Protein AF-A0A7Y2H5R8-F1 (afdb_monomer)

Mean predicted aligned error: 8.04 Å

Secondary structure (DSSP, 8-state):
-HHHHHHHHHHHHHHHHT---SPPHHHHHHHTTT-TT-------GGGS-------

Foldseek 3Di:
DVVVVVVVVVVVVVVVVPDDPDDDPVRVCVVCVPPPPDDDDDDDCVVPPDDPDDD

pLDDT: mean 88.39, std 7.77, range [58.19, 95.69]

Radius of gyration: 21.34 Å; Cα contacts (8 Å, |Δi|>4): 4; chains: 1; bounding box: 45×38×39 Å

Sequence (55 aa):
MKLITAFLGTALLLSVLSCNSSPSLQEYYVSNSENPNFIALDLPASLLNIEETEL

Solvent-accessible surface area (backbone atoms only — not comparable to full-atom values): 3796 Å² total; per-residue (Å²): 110,72,68,58,56,49,51,53,52,51,52,54,59,53,58,64,68,70,68,74,88,70,75,51,73,66,54,52,51,62,76,37,68,82,42,93,86,57,85,85,80,89,76,62,66,89,78,52,91,68,78,88,70,89,126

Structure (mmCIF, N/CA/C/O backbone):
data_AF-A0A7Y2H5R8-F1
#
_entry.id   AF-A0A7Y2H5R8-F1
#
loop_
_atom_site.group_PDB
_atom_site.id
_atom_site.type_symbol
_atom_site.label_atom_id
_atom_site.label_alt_id
_atom_site.label_comp_id
_atom_site.label_asym_id
_atom_site.label_entity_id
_atom_site.label_seq_id
_atom_site.pdbx_PDB_ins_code
_atom_site.Cartn_x
_atom_site.Cartn_y
_atom_site.Cartn_z
_atom_site.occupancy
_atom_site.B_iso_or_equiv
_atom_site.auth_seq_id
_atom_site.auth_comp_id
_atom_site.auth_asym_id
_atom_site.auth_atom_id
_atom_site.pdbx_PDB_model_num
ATOM 1 N N . MET A 1 1 ? 29.887 -14.180 -26.870 1.00 63.66 1 MET A N 1
ATOM 2 C CA . MET A 1 1 ? 30.158 -13.128 -25.860 1.00 63.66 1 MET A CA 1
ATOM 3 C C . MET A 1 1 ? 29.231 -11.921 -26.007 1.00 63.66 1 MET A C 1
ATOM 5 O O . MET A 1 1 ? 28.491 -11.675 -25.070 1.00 63.66 1 MET A O 1
ATOM 9 N N . LYS A 1 2 ? 29.160 -11.252 -27.173 1.00 79.19 2 LYS A N 1
ATOM 10 C CA . LYS A 1 2 ? 28.258 -10.096 -27.413 1.00 79.19 2 LYS A CA 1
ATOM 11 C C . LYS A 1 2 ? 26.773 -10.320 -27.063 1.00 79.19 2 LYS A C 1
ATOM 13 O O . LYS A 1 2 ? 26.134 -9.429 -26.519 1.00 79.19 2 LYS A O 1
ATOM 18 N N . LEU A 1 3 ? 26.240 -11.509 -27.354 1.00 84.69 3 LEU A N 1
ATOM 19 C CA . LEU A 1 3 ? 24.844 -11.873 -27.064 1.00 84.69 3 LEU A CA 1
ATOM 20 C C . LEU A 1 3 ? 24.565 -11.997 -25.557 1.00 84.69 3 LEU A C 1
ATOM 22 O O . LEU A 1 3 ? 23.534 -11.539 -25.085 1.00 84.69 3 LEU A O 1
ATOM 26 N N . ILE A 1 4 ? 25.520 -12.540 -24.796 1.00 90.31 4 ILE A N 1
ATOM 27 C CA . ILE A 1 4 ? 25.413 -12.699 -23.337 1.00 90.31 4 ILE A CA 1
ATOM 28 C C . ILE A 1 4 ? 25.518 -11.333 -22.652 1.00 90.31 4 ILE A C 1
ATOM 30 O O . ILE A 1 4 ? 24.727 -11.033 -21.768 1.00 90.31 4 ILE A O 1
ATOM 34 N N . THR A 1 5 ? 26.442 -10.473 -23.093 1.00 89.62 5 THR A N 1
ATOM 35 C CA . THR A 1 5 ? 26.569 -9.105 -22.564 1.00 89.62 5 THR A CA 1
ATOM 36 C C . THR A 1 5 ? 25.346 -8.244 -22.876 1.00 89.62 5 THR A C 1
ATOM 38 O O . THR A 1 5 ? 24.946 -7.443 -22.039 1.00 89.62 5 THR A O 1
ATOM 41 N N . ALA A 1 6 ? 24.723 -8.426 -24.047 1.00 91.88 6 ALA A N 1
ATOM 42 C CA . ALA A 1 6 ? 23.473 -7.748 -24.384 1.00 91.88 6 ALA A CA 1
ATOM 43 C C . ALA A 1 6 ? 22.326 -8.217 -23.477 1.00 91.88 6 ALA A C 1
ATOM 45 O O . ALA A 1 6 ? 21.637 -7.390 -22.891 1.00 91.88 6 ALA A O 1
ATOM 46 N N . PHE A 1 7 ? 22.183 -9.532 -23.288 1.00 94.12 7 PHE A N 1
ATOM 47 C CA . PHE A 1 7 ? 21.149 -10.104 -22.425 1.00 94.12 7 PHE A CA 1
ATOM 48 C C . PHE A 1 7 ? 21.311 -9.676 -20.958 1.00 94.12 7 PHE A C 1
ATOM 50 O O . PHE A 1 7 ? 20.337 -9.302 -20.309 1.00 94.12 7 PHE A O 1
ATOM 57 N N . LEU A 1 8 ? 22.550 -9.658 -20.453 1.00 94.50 8 LEU A N 1
ATOM 58 C CA . LEU A 1 8 ? 22.871 -9.188 -19.105 1.00 94.50 8 LEU A CA 1
ATOM 59 C C . LEU A 1 8 ? 22.547 -7.694 -18.932 1.00 94.50 8 LEU A C 1
ATOM 61 O O . LEU A 1 8 ? 21.992 -7.298 -17.911 1.00 94.50 8 LEU A O 1
ATOM 65 N N . GLY A 1 9 ? 22.836 -6.874 -19.949 1.00 93.62 9 GLY A N 1
ATOM 66 C CA . GLY A 1 9 ? 22.479 -5.454 -19.959 1.00 93.62 9 GLY A CA 1
ATOM 67 C C . GLY A 1 9 ? 20.966 -5.218 -19.951 1.00 93.62 9 GLY A C 1
ATOM 68 O O . GLY A 1 9 ? 20.477 -4.377 -19.200 1.00 93.62 9 GLY A O 1
ATOM 69 N N . THR A 1 10 ? 20.206 -5.990 -20.732 1.00 93.31 10 THR A N 1
ATOM 70 C CA . THR A 1 10 ? 18.737 -5.908 -20.753 1.00 93.31 10 THR A CA 1
ATOM 71 C C . THR A 1 10 ? 18.120 -6.374 -19.434 1.00 93.31 10 THR 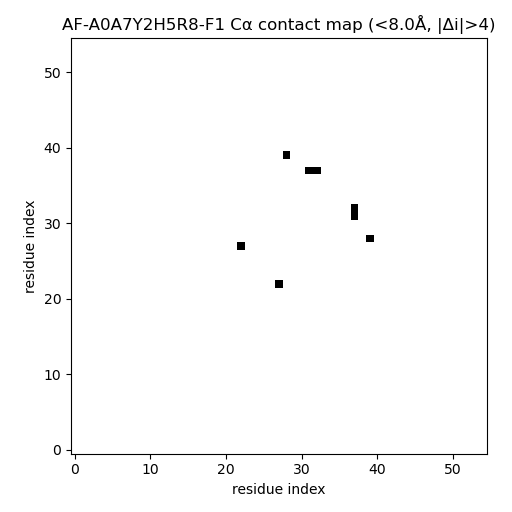A C 1
ATOM 73 O O . THR A 1 10 ? 17.216 -5.717 -18.928 1.00 93.31 10 THR A O 1
ATOM 76 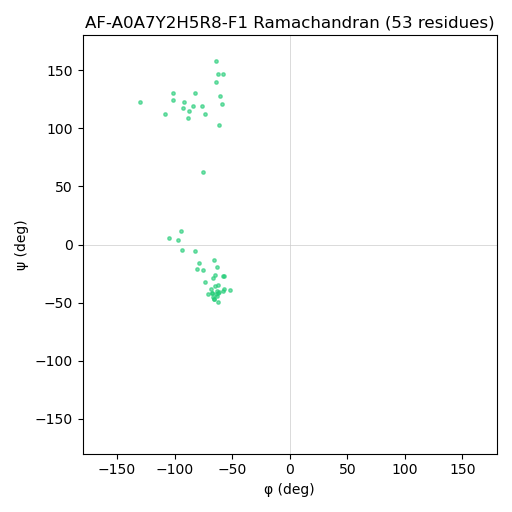N N . ALA A 1 11 ? 18.625 -7.455 -18.835 1.00 93.38 11 ALA A N 1
ATOM 77 C CA . ALA A 1 11 ? 18.154 -7.933 -17.535 1.00 93.38 11 ALA A CA 1
ATOM 78 C C . ALA A 1 11 ? 18.374 -6.893 -16.422 1.00 93.38 11 ALA A C 1
ATOM 80 O O . ALA A 1 11 ? 17.479 -6.657 -15.610 1.00 93.38 11 ALA A O 1
ATOM 81 N N . LEU A 1 12 ? 19.528 -6.216 -16.426 1.00 92.88 12 LEU A N 1
ATOM 82 C CA . LEU A 1 12 ? 19.821 -5.143 -15.477 1.00 92.88 12 LEU A CA 1
ATOM 83 C C . LEU A 1 12 ? 18.852 -3.959 -15.644 1.00 92.88 12 LEU A C 1
ATOM 85 O O . LEU A 1 12 ? 18.302 -3.477 -14.656 1.00 92.88 12 LEU A O 1
ATOM 89 N N . LEU A 1 13 ? 18.573 -3.542 -16.885 1.00 91.62 13 LEU A N 1
ATOM 90 C CA . LEU A 1 13 ? 17.591 -2.490 -17.188 1.00 91.62 13 LEU A CA 1
ATOM 91 C C . LEU A 1 13 ? 16.160 -2.859 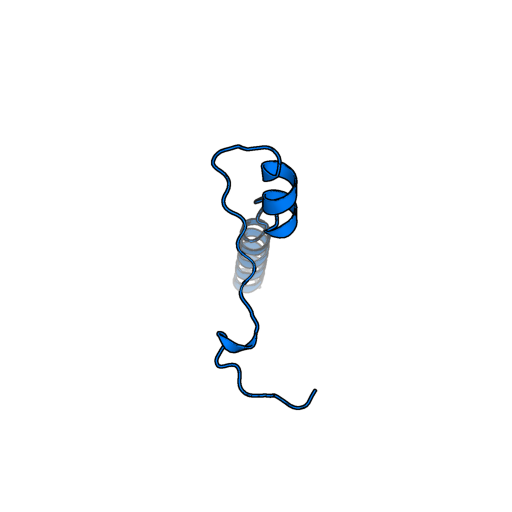-16.771 1.00 91.62 13 LEU A C 1
ATOM 93 O O . LEU A 1 13 ? 15.413 -1.993 -16.333 1.00 91.62 13 LEU A O 1
ATOM 97 N N . LEU A 1 14 ? 15.765 -4.128 -16.875 1.00 91.56 14 LEU A N 1
ATOM 98 C CA . LEU A 1 14 ? 14.435 -4.568 -16.442 1.00 91.56 14 LEU A CA 1
ATOM 99 C C . LEU A 1 14 ? 14.312 -4.618 -14.912 1.00 91.56 14 LEU A C 1
ATOM 101 O O . LEU A 1 14 ? 13.248 -4.319 -14.379 1.00 91.56 14 LEU A O 1
ATOM 105 N N . SER A 1 15 ? 15.397 -4.931 -14.197 1.00 88.88 15 SER A N 1
ATOM 106 C CA . SER A 1 15 ? 15.391 -4.999 -12.728 1.00 88.88 15 SER A CA 1
ATOM 107 C C . SER A 1 15 ? 15.179 -3.644 -12.041 1.00 88.88 15 SER A C 1
ATOM 109 O O . SER A 1 15 ? 14.587 -3.580 -10.969 1.00 88.88 15 SER A O 1
ATOM 111 N N . VAL A 1 16 ? 15.593 -2.535 -12.664 1.00 88.12 16 VAL A N 1
ATOM 112 C CA . VAL A 1 16 ? 15.325 -1.190 -12.121 1.00 88.12 16 VAL A CA 1
ATOM 113 C C . VAL A 1 16 ? 13.872 -0.750 -12.315 1.00 88.12 16 VAL A C 1
ATOM 115 O O . VAL A 1 16 ? 13.389 0.080 -11.550 1.00 88.12 16 VAL A O 1
ATOM 118 N N . LEU A 1 17 ? 13.147 -1.333 -13.277 1.00 88.00 17 LEU A N 1
ATOM 119 C CA . LEU A 1 17 ? 11.731 -1.030 -13.518 1.00 88.00 17 LEU A CA 1
ATOM 120 C C . LEU A 1 17 ? 10.785 -1.726 -12.527 1.00 88.00 17 LEU A C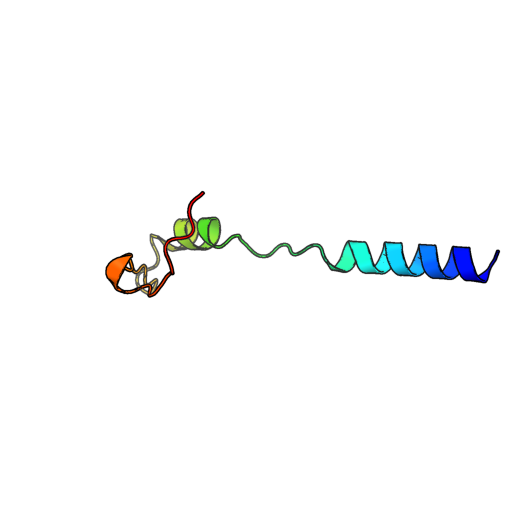 1
ATOM 122 O O . LEU A 1 17 ? 9.629 -1.330 -12.427 1.00 88.00 17 LEU A O 1
ATOM 126 N N . SER A 1 18 ? 11.245 -2.742 -11.787 1.00 85.06 18 SER A N 1
ATOM 127 C CA . SER A 1 18 ? 10.418 -3.427 -10.781 1.00 85.06 18 SER A CA 1
ATOM 128 C C . SER A 1 18 ? 10.354 -2.701 -9.436 1.00 85.06 18 SER A C 1
ATOM 130 O O . SER A 1 18 ? 9.630 -3.138 -8.543 1.00 85.06 18 SER A O 1
ATOM 132 N N . CYS A 1 19 ? 11.116 -1.618 -9.255 1.00 84.25 19 CYS A N 1
ATOM 133 C CA . CYS A 1 19 ? 11.041 -0.812 -8.043 1.00 84.25 19 CYS A CA 1
ATOM 134 C C . CYS A 1 19 ? 9.744 0.008 -8.059 1.00 84.25 19 CYS A C 1
ATOM 136 O O . CYS A 1 19 ? 9.577 0.902 -8.887 1.00 84.25 19 CYS A O 1
ATOM 138 N N . ASN A 1 20 ? 8.820 -0.308 -7.153 1.00 85.31 20 ASN A N 1
ATOM 139 C CA . ASN A 1 20 ? 7.569 0.422 -7.000 1.00 85.31 20 ASN A CA 1
ATOM 140 C C . ASN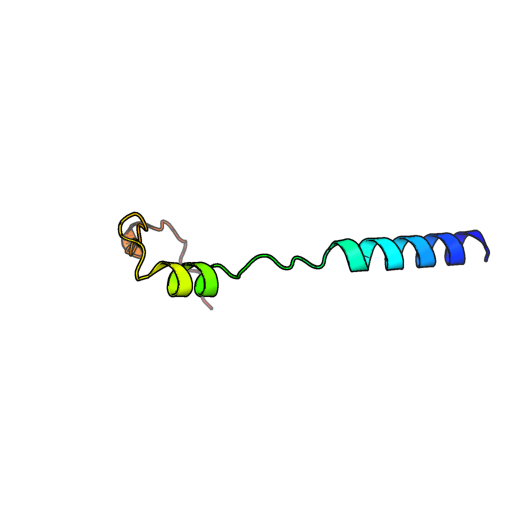 A 1 20 ? 7.668 1.372 -5.797 1.00 85.31 20 ASN A C 1
ATOM 142 O O . ASN A 1 20 ? 7.963 0.9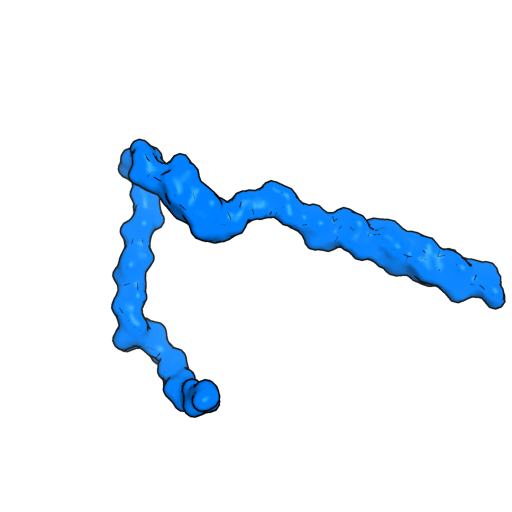38 -4.687 1.00 85.31 20 ASN A O 1
ATOM 146 N N . SER A 1 21 ? 7.417 2.663 -6.022 1.00 87.38 21 SER A N 1
ATOM 147 C CA . SER A 1 21 ? 7.415 3.705 -4.982 1.00 87.38 21 SER A CA 1
ATOM 148 C C . SER A 1 21 ? 6.023 3.978 -4.402 1.00 87.38 21 SER A C 1
ATOM 150 O O . SER A 1 21 ? 5.831 4.984 -3.722 1.00 87.38 21 SER A O 1
ATOM 152 N N . SER A 1 22 ? 5.030 3.132 -4.693 1.00 92.00 22 SER A N 1
ATOM 153 C CA . SER A 1 22 ? 3.702 3.249 -4.090 1.00 92.00 22 SER A CA 1
ATOM 154 C C . SER A 1 22 ? 3.771 3.064 -2.570 1.00 92.00 22 SER A C 1
ATOM 156 O O . SER A 1 22 ? 4.557 2.231 -2.108 1.00 92.00 22 SER A O 1
ATOM 158 N N . PRO A 1 23 ? 2.919 3.756 -1.794 1.00 93.38 23 PRO A N 1
ATOM 159 C CA . PRO A 1 23 ? 2.856 3.551 -0.354 1.00 93.38 23 PRO A CA 1
ATOM 160 C C . PRO A 1 23 ? 2.531 2.091 -0.030 1.00 93.38 23 PRO A C 1
ATOM 162 O O . PRO A 1 23 ? 1.781 1.426 -0.753 1.00 93.38 23 PRO A O 1
ATOM 165 N N . SER A 1 24 ? 3.080 1.597 1.079 1.00 93.88 24 SER A 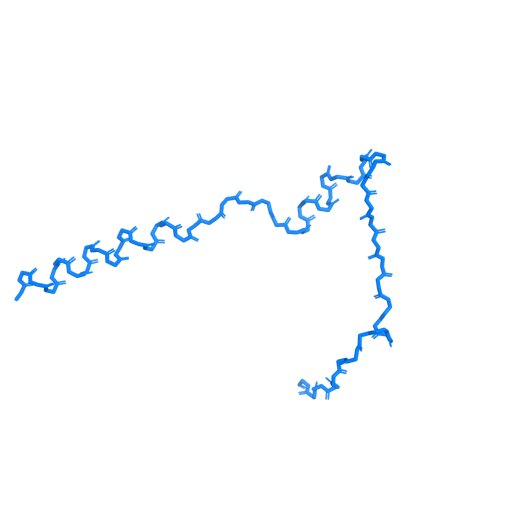N 1
ATOM 166 C CA . SER A 1 24 ? 2.641 0.314 1.626 1.00 93.88 24 SER A CA 1
ATOM 167 C C . SER A 1 24 ? 1.174 0.404 2.055 1.00 93.88 24 SER A C 1
ATOM 169 O O . SER A 1 24 ? 0.666 1.488 2.352 1.00 93.88 24 SER A O 1
ATOM 171 N N . LEU A 1 25 ? 0.488 -0.739 2.143 1.00 92.38 25 LEU A N 1
ATOM 172 C CA . LEU A 1 25 ? -0.876 -0.767 2.680 1.00 92.38 25 LEU A CA 1
ATOM 173 C C . LEU A 1 25 ? -0.946 -0.185 4.099 1.00 92.38 25 LEU A C 1
ATOM 175 O O . LEU A 1 25 ? -1.891 0.533 4.409 1.00 92.38 25 LEU A O 1
ATOM 179 N N . GLN A 1 26 ? 0.056 -0.453 4.942 1.00 94.50 26 GLN A N 1
ATOM 180 C CA . GLN A 1 26 ? 0.095 0.091 6.302 1.00 94.50 26 GLN A CA 1
ATOM 181 C C . GLN A 1 26 ? 0.284 1.611 6.305 1.00 94.50 26 GLN A C 1
ATOM 183 O O . GLN A 1 26 ? -0.392 2.311 7.051 1.00 94.50 26 GLN A O 1
ATOM 188 N N . GLU A 1 27 ? 1.161 2.135 5.451 1.00 95.00 27 GLU A N 1
ATOM 189 C CA . GLU A 1 27 ? 1.384 3.577 5.356 1.00 95.00 27 GLU A CA 1
ATOM 190 C C . GLU A 1 27 ? 0.150 4.297 4.816 1.00 95.00 27 GLU A C 1
ATOM 192 O O . GLU A 1 27 ? -0.311 5.258 5.422 1.00 95.00 27 GLU A O 1
ATOM 197 N N . TYR A 1 28 ? -0.468 3.766 3.758 1.00 94.25 28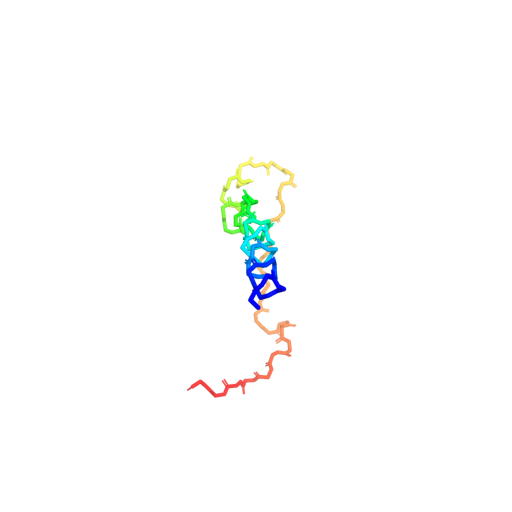 TYR A N 1
ATOM 198 C CA . TYR A 1 28 ? -1.733 4.283 3.240 1.00 94.25 28 TYR A CA 1
ATOM 199 C C . TYR A 1 28 ? -2.847 4.274 4.299 1.00 94.25 28 TYR A C 1
ATOM 201 O O . TYR A 1 28 ? -3.619 5.228 4.384 1.00 94.25 28 TYR A O 1
ATOM 209 N N . TYR A 1 29 ? -2.927 3.219 5.115 1.00 94.31 29 TYR A N 1
ATOM 210 C CA . TYR A 1 29 ? -3.886 3.124 6.214 1.00 94.31 29 TYR A CA 1
ATOM 211 C C . TYR A 1 29 ? -3.662 4.216 7.271 1.00 94.31 29 TYR A C 1
ATOM 213 O O . TYR A 1 29 ? -4.598 4.926 7.633 1.00 94.31 29 TYR A O 1
ATOM 221 N N . VAL A 1 30 ? -2.419 4.395 7.733 1.00 94.31 30 VAL A N 1
ATOM 222 C CA . VAL A 1 30 ? -2.075 5.401 8.752 1.00 94.31 30 VAL A CA 1
ATOM 223 C C . VAL A 1 30 ? -2.291 6.817 8.222 1.00 94.31 30 VAL A C 1
ATOM 225 O O . VAL A 1 30 ? -2.937 7.628 8.887 1.00 94.31 30 VAL A O 1
ATOM 228 N N . SER A 1 31 ? -1.810 7.117 7.013 1.00 95.38 31 SER A N 1
ATOM 229 C CA . SER A 1 31 ? -1.918 8.452 6.416 1.00 95.38 31 SER A CA 1
ATOM 230 C C . SER A 1 31 ? -3.360 8.884 6.138 1.00 95.38 31 SER A C 1
ATOM 232 O O . SER A 1 31 ? -3.630 10.080 6.115 1.00 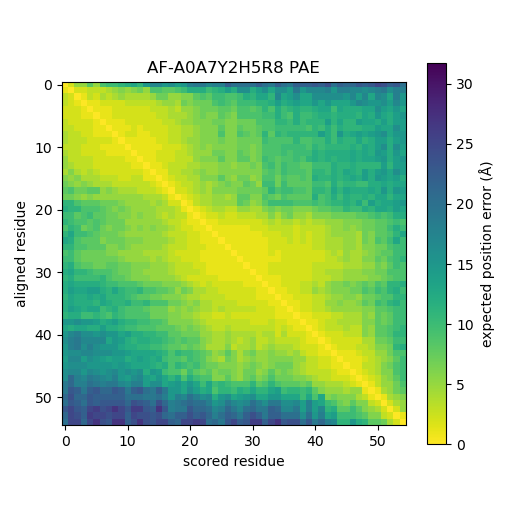95.38 31 SER A O 1
ATOM 234 N N . ASN A 1 32 ? -4.290 7.944 5.938 1.00 95.69 32 ASN A N 1
ATOM 235 C CA . ASN A 1 32 ? -5.703 8.251 5.697 1.00 95.69 32 ASN A CA 1
ATOM 236 C C . ASN A 1 32 ? -6.586 8.174 6.948 1.00 95.69 32 ASN A C 1
ATOM 238 O O . ASN A 1 32 ? -7.794 8.370 6.835 1.00 95.69 32 ASN A O 1
ATOM 242 N N . SER A 1 33 ? -6.018 7.928 8.130 1.00 92.75 33 SER A N 1
ATOM 243 C CA . SER A 1 33 ? -6.785 7.762 9.375 1.00 92.75 33 SER A CA 1
ATOM 244 C C . SER A 1 33 ? -7.670 8.963 9.749 1.00 92.75 33 SER A C 1
ATOM 246 O O . SER A 1 33 ? -8.705 8.776 10.382 1.00 92.75 33 SER A O 1
ATOM 248 N N . GLU A 1 34 ? -7.316 10.179 9.320 1.00 93.81 34 GLU A N 1
ATOM 249 C CA . GLU A 1 34 ? -8.099 11.404 9.563 1.00 93.81 34 GLU A CA 1
ATOM 250 C C . GLU A 1 34 ? -9.073 11.757 8.422 1.00 93.81 34 GLU A C 1
ATOM 252 O O . GLU A 1 34 ? -9.841 12.715 8.523 1.00 93.81 34 GLU A O 1
ATOM 257 N N . ASN A 1 35 ? -9.059 11.012 7.312 1.00 95.62 35 ASN A N 1
ATOM 258 C CA . ASN A 1 35 ? -9.928 11.284 6.172 1.00 95.62 35 ASN A CA 1
ATOM 259 C C . ASN A 1 35 ? -11.362 10.805 6.480 1.00 95.62 35 ASN A C 1
ATOM 261 O O . ASN A 1 35 ? -11.577 9.603 6.637 1.00 95.62 35 ASN A O 1
ATOM 265 N N . PRO A 1 36 ? -12.373 11.696 6.490 1.00 93.75 36 PRO A N 1
ATOM 266 C CA . PRO A 1 36 ? -13.745 11.335 6.860 1.00 93.75 36 PRO A CA 1
ATOM 267 C C . PRO A 1 36 ? -14.420 10.359 5.884 1.00 93.75 36 PRO A C 1
ATOM 269 O O . PRO A 1 36 ? -15.467 9.806 6.205 1.00 93.75 36 PRO A O 1
ATOM 272 N N . ASN A 1 37 ? -13.840 10.149 4.698 1.00 95.25 37 ASN A N 1
ATOM 273 C CA . ASN A 1 37 ? -14.324 9.203 3.691 1.00 95.25 37 ASN A CA 1
ATOM 274 C C . ASN A 1 37 ? -13.467 7.928 3.609 1.00 95.25 37 ASN A C 1
ATOM 276 O O . ASN A 1 37 ? -13.662 7.118 2.702 1.00 95.25 37 ASN A O 1
ATOM 280 N N . PHE A 1 38 ? -12.488 7.759 4.501 1.00 95.56 38 PHE A N 1
ATOM 281 C CA . PHE A 1 38 ? -11.683 6.548 4.564 1.00 95.56 38 PHE A CA 1
ATOM 282 C C . PHE A 1 38 ? -12.416 5.467 5.357 1.00 95.56 38 PHE A C 1
ATOM 284 O O . PHE A 1 38 ? -12.917 5.704 6.454 1.00 95.56 38 PHE A O 1
ATOM 291 N N . ILE A 1 39 ? -12.488 4.268 4.782 1.00 91.19 39 ILE A N 1
ATOM 292 C CA . ILE A 1 39 ? -13.162 3.124 5.388 1.00 91.19 39 ILE A CA 1
ATOM 293 C C . ILE A 1 39 ? -12.090 2.128 5.829 1.00 91.19 39 ILE A C 1
ATOM 295 O O . ILE A 1 39 ? -11.431 1.504 4.999 1.00 91.19 39 ILE A O 1
ATOM 299 N N . ALA A 1 40 ? -11.949 1.972 7.142 1.00 90.81 40 ALA A N 1
ATOM 300 C CA . ALA A 1 40 ? -11.173 0.917 7.777 1.00 90.81 40 ALA A CA 1
ATOM 301 C C . ALA A 1 40 ? -12.130 -0.178 8.269 1.00 90.81 40 ALA A C 1
ATOM 303 O O . ALA A 1 40 ? -13.138 0.125 8.908 1.00 90.81 40 ALA A O 1
ATOM 304 N N . LEU A 1 41 ? -11.842 -1.440 7.943 1.00 86.69 41 LEU A N 1
ATOM 305 C CA . LEU A 1 41 ? -12.684 -2.588 8.289 1.00 86.69 41 LEU A CA 1
ATOM 306 C C . LEU A 1 41 ? -11.826 -3.673 8.927 1.00 86.69 41 LEU A C 1
ATOM 308 O O . LEU A 1 41 ? -10.907 -4.186 8.288 1.00 86.69 41 LEU A O 1
ATOM 312 N N . ASP A 1 42 ? -12.186 -4.069 10.142 1.00 88.94 42 ASP A N 1
ATOM 313 C CA . ASP A 1 42 ? -11.630 -5.257 10.777 1.00 88.94 42 ASP A CA 1
ATOM 314 C C . ASP A 1 42 ? -12.455 -6.478 10.367 1.00 88.94 42 ASP A C 1
ATOM 316 O O . ASP A 1 42 ? -13.641 -6.593 10.689 1.00 88.94 42 ASP A O 1
ATOM 320 N N . LEU A 1 43 ? -11.831 -7.398 9.630 1.00 87.69 43 LEU A N 1
ATOM 321 C CA . LEU A 1 43 ? -12.454 -8.661 9.244 1.00 87.69 43 LEU A CA 1
ATOM 322 C C . LEU A 1 43 ? -12.106 -9.738 10.280 1.00 87.69 43 LEU A C 1
ATOM 324 O O . LEU A 1 43 ? -10.928 -10.076 10.422 1.00 87.69 43 LEU A O 1
ATOM 328 N N . PRO A 1 44 ? -13.088 -10.310 11.001 1.00 89.44 44 PRO A N 1
ATOM 329 C CA . PRO A 1 44 ? -12.813 -11.410 11.911 1.00 89.44 44 PRO A CA 1
ATOM 330 C C . PRO A 1 44 ? -12.309 -12.633 11.142 1.00 89.44 44 PRO A C 1
ATOM 332 O O . PRO A 1 44 ? -12.841 -12.987 10.089 1.00 89.44 44 PRO A O 1
ATOM 335 N N . ALA A 1 45 ? -11.314 -13.314 11.712 1.00 87.56 45 ALA A N 1
ATOM 336 C CA . ALA A 1 45 ? -10.689 -14.485 11.101 1.00 87.56 45 ALA A CA 1
ATOM 337 C C . ALA A 1 45 ? -11.690 -15.612 10.793 1.00 87.56 45 ALA A C 1
ATOM 339 O O . ALA A 1 45 ? -11.501 -16.339 9.831 1.00 87.56 45 ALA A O 1
ATOM 340 N N . SER A 1 46 ? -12.795 -15.712 11.540 1.00 87.56 46 SER A N 1
ATOM 341 C CA . SER A 1 46 ? -13.868 -16.682 11.283 1.00 87.56 46 SER A CA 1
ATOM 342 C C . SER A 1 46 ? -14.585 -16.500 9.937 1.00 87.56 46 SER A C 1
ATOM 344 O O . SER A 1 46 ? -15.238 -17.432 9.479 1.00 87.56 46 SER A O 1
ATOM 346 N N . LEU A 1 47 ? -14.486 -15.324 9.300 1.00 88.75 47 LEU A N 1
ATOM 347 C CA . LEU A 1 47 ? -14.968 -15.101 7.929 1.00 88.75 47 LEU A CA 1
ATOM 348 C C . LEU A 1 47 ? -13.984 -15.605 6.874 1.00 88.75 47 LEU A C 1
ATOM 350 O O . LEU A 1 47 ? -14.359 -15.807 5.719 1.00 88.75 47 LEU A O 1
ATOM 354 N N . LEU A 1 48 ? -12.717 -15.754 7.249 1.00 85.06 48 LEU A N 1
ATOM 355 C CA . LEU A 1 48 ? -11.670 -16.208 6.361 1.00 85.06 48 LEU A CA 1
ATOM 356 C C . LEU A 1 48 ? -11.656 -17.737 6.431 1.00 85.06 48 LEU A C 1
ATOM 358 O O . LEU A 1 48 ? -11.269 -18.321 7.437 1.00 85.06 48 LEU A O 1
ATOM 362 N N . ASN A 1 49 ? -12.098 -18.395 5.360 1.00 82.75 49 ASN A N 1
ATOM 363 C CA . ASN A 1 49 ? -12.031 -19.852 5.229 1.00 82.75 49 ASN A CA 1
ATOM 364 C C . ASN A 1 49 ? -10.589 -20.290 4.917 1.00 82.75 49 ASN A C 1
ATOM 366 O O . ASN A 1 49 ? -10.300 -20.769 3.821 1.00 82.75 49 ASN A O 1
ATOM 370 N N . ILE A 1 50 ? -9.674 -20.009 5.842 1.00 82.50 50 ILE A N 1
ATOM 371 C CA . ILE A 1 50 ? -8.261 -20.364 5.740 1.00 82.50 50 ILE A CA 1
ATOM 372 C C . ILE A 1 50 ? -8.105 -21.725 6.401 1.00 82.50 50 ILE A C 1
ATOM 374 O O . ILE A 1 50 ? -8.469 -21.902 7.562 1.00 82.50 50 ILE A O 1
ATOM 378 N N . GLU A 1 51 ? -7.596 -22.690 5.643 1.00 81.88 51 GLU A N 1
ATOM 379 C CA . GLU A 1 51 ? -7.197 -23.981 6.192 1.00 81.88 51 GLU A CA 1
ATOM 380 C C . GLU A 1 51 ? -6.106 -23.737 7.239 1.00 81.88 51 GLU A C 1
ATOM 382 O O . GLU A 1 51 ? -5.129 -23.038 6.959 1.00 81.88 51 GLU A O 1
ATOM 387 N N . GLU A 1 52 ? -6.273 -24.275 8.450 1.00 75.69 52 GLU A N 1
ATOM 388 C CA . GLU A 1 52 ? -5.199 -24.256 9.441 1.00 75.69 52 GLU A CA 1
ATOM 389 C C . GLU A 1 52 ? -4.012 -25.034 8.872 1.00 75.69 52 GLU A C 1
ATOM 391 O O . GLU A 1 52 ? -4.003 -26.263 8.820 1.00 75.69 52 GLU A O 1
ATOM 396 N N . THR A 1 53 ? -3.006 -24.304 8.405 1.00 73.50 53 THR A N 1
ATOM 397 C CA . THR A 1 53 ? -1.703 -24.875 8.096 1.00 73.50 53 THR A CA 1
ATOM 398 C C . THR A 1 53 ? -0.917 -24.926 9.397 1.00 73.50 53 THR A C 1
ATOM 400 O O . THR A 1 53 ? -0.682 -23.877 10.002 1.00 73.50 53 THR A O 1
ATOM 403 N N . GLU A 1 54 ? -0.510 -26.117 9.833 1.00 70.25 54 GLU A N 1
ATOM 404 C CA . GLU A 1 54 ? 0.455 -26.247 10.927 1.00 70.25 54 GLU A CA 1
ATOM 405 C C . GLU A 1 54 ? 1.748 -25.513 10.530 1.00 70.25 54 GLU A C 1
ATOM 407 O O . GLU A 1 54 ? 2.330 -25.795 9.479 1.00 70.25 54 GLU A O 1
ATOM 412 N N . LEU A 1 55 ? 2.132 -24.519 11.337 1.00 58.19 55 LEU A N 1
ATOM 413 C CA . LEU A 1 55 ? 3.373 -23.751 11.193 1.00 58.19 55 LEU A CA 1
ATOM 414 C C . LEU A 1 55 ? 4.538 -24.470 11.875 1.00 58.19 55 LEU A C 1
ATOM 416 O O . LEU A 1 55 ? 4.354 -24.905 13.036 1.00 58.19 55 LEU A O 1
#